Protein AF-A0A7C4C651-F1 (afdb_monomer)

Foldseek 3Di:
DDPPDDPPDVVVVVVCPDPVVVVVVVVVVVVVVVVVVCVVVPVVVVVVVVVVVCVVCVPPDDDDPDDPPDDDPPCPPPD

Mean predicted aligned error: 6.2 Å

Solvent-accessible surface area (backbone atoms only — not comparable to full-atom values): 5014 Å² total; per-residue (Å²): 126,66,89,90,63,63,79,100,36,69,67,50,55,56,52,50,76,36,74,66,27,53,53,49,51,54,51,52,51,50,52,54,52,52,52,50,51,48,39,73,74,34,60,72,57,40,53,51,53,53,48,53,52,51,62,73,45,68,80,64,71,94,70,75,94,60,62,94,84,68,68,81,73,85,61,78,78,66,129

Structure (mmCIF, N/CA/C/O backbone):
data_AF-A0A7C4C651-F1
#
_entry.id   AF-A0A7C4C651-F1
#
loop_
_atom_site.group_PDB
_atom_site.id
_atom_site.type_symbol
_atom_site.label_atom_id
_atom_site.label_alt_id
_atom_site.label_comp_id
_atom_site.label_asym_id
_atom_site.label_entity_id
_atom_site.label_seq_id
_atom_site.pdbx_PDB_ins_code
_atom_site.Cartn_x
_atom_site.Cartn_y
_atom_site.Cartn_z
_atom_site.occupancy
_atom_site.B_iso_or_equiv
_atom_site.auth_seq_id
_atom_site.auth_comp_id
_atom_site.auth_asym_id
_atom_site.auth_atom_id
_atom_site.pdbx_PDB_model_num
ATOM 1 N N . TRP A 1 1 ? 7.486 5.556 -8.431 1.00 74.12 1 TRP A N 1
ATOM 2 C CA . TRP A 1 1 ? 7.851 6.095 -9.757 1.00 74.12 1 TRP A CA 1
ATOM 3 C C . TRP A 1 1 ? 8.200 7.566 -9.607 1.00 74.12 1 TRP A C 1
ATOM 5 O O . TRP A 1 1 ? 7.718 8.198 -8.670 1.00 74.12 1 TRP A O 1
ATOM 15 N N . VAL A 1 2 ? 9.047 8.106 -10.481 1.00 81.75 2 VAL A N 1
ATOM 16 C CA . VAL A 1 2 ? 9.418 9.530 -10.458 1.00 81.75 2 VAL A CA 1
ATOM 17 C C . VAL A 1 2 ? 8.239 10.382 -10.942 1.00 81.75 2 VAL A C 1
ATOM 19 O O . VAL A 1 2 ? 7.575 10.022 -11.919 1.00 81.75 2 VAL A O 1
ATOM 22 N N . LEU A 1 3 ? 7.964 11.496 -10.252 1.00 86.62 3 LEU A N 1
ATOM 23 C CA . LEU A 1 3 ? 6.898 12.434 -10.617 1.00 86.62 3 LEU A CA 1
ATOM 24 C C . LEU A 1 3 ? 7.080 12.908 -12.069 1.00 86.62 3 LEU A C 1
ATOM 26 O O . LEU A 1 3 ? 8.180 13.282 -12.462 1.00 86.62 3 LEU A O 1
ATOM 30 N N . GLY A 1 4 ? 6.006 12.868 -12.860 1.00 89.75 4 GLY A N 1
ATOM 31 C CA . GLY A 1 4 ? 6.031 13.229 -14.283 1.00 89.75 4 GLY A CA 1
ATOM 32 C C . GLY A 1 4 ? 6.312 12.070 -15.248 1.00 89.75 4 GLY A C 1
ATOM 33 O O . GLY A 1 4 ? 6.218 12.265 -16.456 1.00 89.75 4 GLY A O 1
ATOM 34 N N . THR A 1 5 ? 6.602 10.858 -14.759 1.00 91.69 5 THR A N 1
ATOM 35 C CA . THR A 1 5 ? 6.751 9.685 -15.642 1.00 91.69 5 THR A CA 1
ATOM 36 C C . THR A 1 5 ? 5.376 9.194 -16.129 1.00 91.69 5 THR A C 1
ATOM 38 O O . THR A 1 5 ? 4.483 9.018 -15.293 1.00 91.69 5 THR A O 1
ATOM 41 N N . PRO A 1 6 ? 5.176 8.930 -17.439 1.00 91.50 6 PRO A N 1
ATOM 42 C CA . PRO A 1 6 ? 3.918 8.384 -17.945 1.00 91.50 6 PRO A CA 1
ATOM 43 C C . PRO A 1 6 ? 3.570 7.026 -17.319 1.00 91.50 6 PRO A C 1
ATOM 45 O O . PRO A 1 6 ? 4.442 6.174 -17.120 1.00 91.50 6 PRO A O 1
ATOM 48 N N . GLY A 1 7 ? 2.283 6.806 -17.036 1.00 88.94 7 GLY A N 1
ATOM 49 C CA . GLY A 1 7 ? 1.779 5.507 -16.583 1.00 88.94 7 GLY A CA 1
ATOM 50 C C . GLY A 1 7 ? 1.957 4.422 -17.650 1.00 88.94 7 GLY A C 1
ATOM 51 O O . GLY A 1 7 ? 1.992 4.729 -18.837 1.00 88.94 7 GLY A O 1
ATOM 52 N N . HIS A 1 8 ? 2.069 3.158 -17.227 1.00 89.81 8 HIS A N 1
ATOM 53 C CA . HIS A 1 8 ? 2.250 2.002 -18.123 1.00 89.81 8 HIS A CA 1
ATOM 54 C C . HIS A 1 8 ? 3.386 2.175 -19.155 1.00 89.81 8 HIS A C 1
ATOM 56 O O . HIS A 1 8 ? 3.247 1.807 -20.317 1.00 89.81 8 HIS A O 1
ATOM 62 N N . SER A 1 9 ? 4.516 2.750 -18.734 1.00 92.38 9 SER A N 1
ATOM 63 C CA . SER A 1 9 ? 5.655 3.051 -19.605 1.00 92.38 9 SER A CA 1
ATOM 64 C C . SER A 1 9 ? 6.907 2.251 -19.239 1.00 92.38 9 SER A C 1
ATOM 66 O O . SER A 1 9 ? 7.111 1.871 -18.081 1.00 92.38 9 SER A O 1
ATOM 68 N N . TRP A 1 10 ? 7.791 2.042 -20.218 1.00 91.25 10 TRP A N 1
ATOM 69 C CA . TRP A 1 10 ? 9.090 1.401 -19.987 1.00 91.25 10 TRP A CA 1
ATOM 70 C C . TRP A 1 10 ? 9.978 2.195 -19.032 1.00 91.25 10 TRP A C 1
ATOM 72 O O . TRP A 1 10 ? 10.750 1.608 -18.279 1.00 91.25 10 TRP A O 1
ATOM 82 N N . GLN A 1 11 ? 9.826 3.517 -18.997 1.00 90.69 11 GLN A N 1
ATOM 83 C CA . GLN A 1 11 ? 10.512 4.389 -18.053 1.00 90.69 11 GLN A CA 1
ATOM 84 C C . GLN A 1 11 ? 10.171 4.006 -16.605 1.00 90.69 11 GLN A C 1
ATOM 86 O O . GLN A 1 11 ? 11.078 3.912 -15.780 1.00 90.69 11 GLN A O 1
ATOM 91 N N . ASN A 1 12 ? 8.902 3.702 -16.299 1.00 88.38 12 ASN A N 1
ATOM 92 C CA . ASN A 1 12 ? 8.512 3.219 -14.969 1.00 88.38 12 ASN A CA 1
ATOM 93 C C . ASN A 1 12 ? 9.166 1.873 -14.629 1.00 88.38 12 ASN A C 1
ATOM 95 O O . ASN A 1 12 ? 9.624 1.685 -13.503 1.00 88.38 12 ASN A O 1
ATOM 99 N N . VAL A 1 13 ? 9.225 0.944 -15.588 1.00 88.56 13 VAL A N 1
ATOM 100 C CA . VAL A 1 13 ? 9.847 -0.374 -15.382 1.00 88.56 13 VAL A CA 1
ATOM 101 C C . VAL A 1 13 ? 11.348 -0.228 -15.125 1.00 88.56 13 VAL A C 1
ATOM 103 O O . VAL A 1 13 ? 11.859 -0.749 -14.135 1.00 88.56 13 VAL A O 1
ATOM 106 N N . ALA A 1 14 ? 12.045 0.543 -15.962 1.00 89.81 14 ALA A N 1
ATOM 107 C CA . ALA A 1 14 ? 13.481 0.774 -15.841 1.00 89.81 14 ALA A CA 1
ATOM 108 C C . ALA A 1 14 ? 13.852 1.451 -14.509 1.00 89.81 14 ALA A C 1
ATOM 110 O O . ALA A 1 14 ? 14.832 1.070 -13.872 1.00 89.81 14 ALA A O 1
ATOM 111 N N . GLN A 1 15 ? 13.042 2.407 -14.039 1.00 88.44 15 GLN A N 1
ATOM 112 C CA . GLN A 1 15 ? 13.244 3.067 -12.742 1.00 88.44 15 GLN A CA 1
ATOM 113 C C . GLN A 1 15 ? 13.141 2.101 -11.552 1.00 88.44 15 GLN A C 1
ATOM 115 O O . GLN A 1 15 ? 13.828 2.287 -10.546 1.00 88.44 15 GLN A O 1
ATOM 120 N N . SER A 1 16 ? 12.299 1.070 -11.641 1.00 85.62 16 SER A N 1
ATOM 121 C CA . SER A 1 16 ? 12.178 0.063 -10.581 1.00 85.62 16 SER A CA 1
ATOM 122 C C . SER A 1 16 ? 13.402 -0.853 -10.495 1.00 85.62 16 SER A C 1
ATOM 124 O O . SER A 1 16 ? 13.713 -1.336 -9.411 1.00 85.62 16 SER A O 1
ATOM 126 N N . ALA A 1 17 ? 14.114 -1.060 -11.608 1.00 86.56 17 ALA A N 1
ATOM 127 C CA . ALA A 1 17 ? 15.268 -1.958 -11.696 1.00 86.56 17 ALA A CA 1
ATOM 128 C C . ALA A 1 17 ? 16.600 -1.325 -11.245 1.00 86.56 17 ALA A C 1
ATOM 130 O O . ALA A 1 17 ? 17.621 -2.010 -11.175 1.00 86.56 17 ALA A O 1
ATOM 131 N N . VAL A 1 18 ? 16.621 -0.025 -10.933 1.00 89.31 18 VAL A N 1
ATOM 132 C CA . VAL A 1 18 ? 17.829 0.667 -10.455 1.00 89.31 18 VAL A CA 1
ATOM 133 C C . VAL A 1 18 ? 17.873 0.759 -8.930 1.00 89.31 18 VAL A C 1
ATOM 135 O O . VAL A 1 18 ? 16.890 0.521 -8.230 1.00 89.31 18 VAL A O 1
ATOM 138 N N . GLY A 1 19 ? 19.029 1.151 -8.383 1.00 92.25 19 GLY A N 1
ATOM 139 C CA . GLY A 1 19 ? 19.266 1.183 -6.935 1.00 92.25 19 GLY A CA 1
ATOM 140 C C . GLY A 1 19 ? 18.247 1.995 -6.123 1.00 92.25 19 GLY A C 1
ATOM 141 O O . GLY A 1 19 ? 17.984 1.648 -4.972 1.00 92.25 19 GLY A O 1
ATOM 142 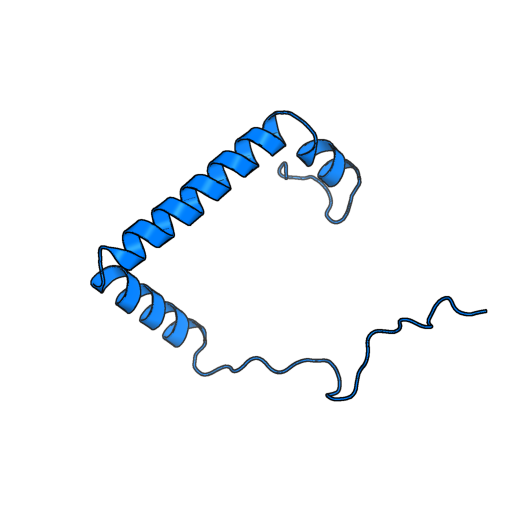N N . LEU A 1 20 ? 17.641 3.037 -6.706 1.00 89.19 20 LEU A N 1
ATOM 143 C CA . LEU A 1 20 ? 16.554 3.775 -6.057 1.00 89.19 20 LEU A CA 1
ATOM 144 C C . LEU A 1 20 ? 15.323 2.883 -5.834 1.00 89.19 20 LEU A C 1
ATOM 146 O O . LEU A 1 20 ? 14.803 2.852 -4.722 1.00 89.19 20 LEU A O 1
ATOM 150 N N . GLY A 1 21 ? 14.910 2.117 -6.849 1.00 88.75 21 GLY A N 1
ATOM 151 C CA . GLY A 1 21 ? 13.777 1.195 -6.769 1.00 88.75 21 GLY A CA 1
ATOM 152 C C . GLY A 1 21 ? 13.947 0.160 -5.657 1.00 88.75 21 GLY A C 1
ATOM 153 O O . GLY A 1 21 ? 13.062 0.010 -4.816 1.00 88.75 21 GLY A O 1
ATOM 154 N N . HIS A 1 22 ? 15.123 -0.469 -5.565 1.00 91.31 22 HIS A N 1
ATOM 155 C CA . HIS A 1 22 ? 15.421 -1.439 -4.504 1.00 91.31 22 HIS A CA 1
ATOM 156 C C . HIS A 1 22 ? 15.391 -0.820 -3.098 1.00 91.31 22 HIS A C 1
ATOM 158 O O . HIS A 1 22 ? 14.818 -1.398 -2.173 1.00 91.31 22 HIS A O 1
ATOM 164 N N . LYS A 1 23 ? 15.966 0.376 -2.917 1.00 93.88 23 LYS A N 1
ATOM 165 C CA . LYS A 1 23 ? 15.925 1.077 -1.622 1.00 93.88 23 LYS A CA 1
ATOM 166 C C . LYS A 1 23 ? 14.492 1.439 -1.230 1.00 93.88 23 LYS A C 1
ATOM 168 O O . LYS A 1 23 ? 14.107 1.225 -0.082 1.00 93.88 23 LYS A O 1
ATOM 173 N N . SER A 1 24 ? 13.695 1.935 -2.178 1.00 91.75 24 SER A N 1
ATOM 174 C CA . SER A 1 24 ? 12.278 2.232 -1.960 1.00 91.75 24 SER A CA 1
ATOM 175 C C . SER A 1 24 ? 11.472 0.981 -1.608 1.00 91.75 24 SER A C 1
ATOM 177 O O . SER A 1 24 ? 10.645 1.049 -0.702 1.00 91.75 24 SER A O 1
ATOM 179 N N . LEU A 1 25 ? 11.740 -0.161 -2.254 1.00 93.25 25 LEU A N 1
ATOM 180 C CA . LEU A 1 25 ? 11.102 -1.444 -1.940 1.00 93.25 25 LEU A CA 1
ATOM 181 C C . LEU A 1 25 ? 11.343 -1.848 -0.480 1.00 93.25 25 LEU A C 1
ATOM 183 O O . LEU A 1 25 ? 10.390 -2.121 0.249 1.00 93.25 25 LEU A O 1
ATOM 187 N N . ILE A 1 26 ? 12.602 -1.844 -0.032 1.00 96.94 26 ILE A N 1
ATOM 188 C CA . ILE A 1 26 ? 12.949 -2.213 1.348 1.00 96.94 26 ILE A CA 1
ATOM 189 C C . ILE A 1 26 ? 12.340 -1.235 2.354 1.00 96.94 26 ILE A C 1
ATOM 191 O O . ILE A 1 26 ? 11.835 -1.657 3.394 1.00 96.94 26 ILE A O 1
ATOM 195 N N . PHE A 1 27 ? 12.361 0.064 2.055 1.00 96.81 27 PHE A N 1
ATOM 196 C CA . PHE A 1 27 ? 11.723 1.067 2.902 1.00 96.81 27 PHE A CA 1
ATOM 197 C C . PHE A 1 27 ? 10.215 0.817 3.034 1.00 96.81 27 PHE A C 1
ATOM 199 O O . PHE A 1 27 ? 9.711 0.732 4.151 1.00 96.81 27 PHE A O 1
ATOM 206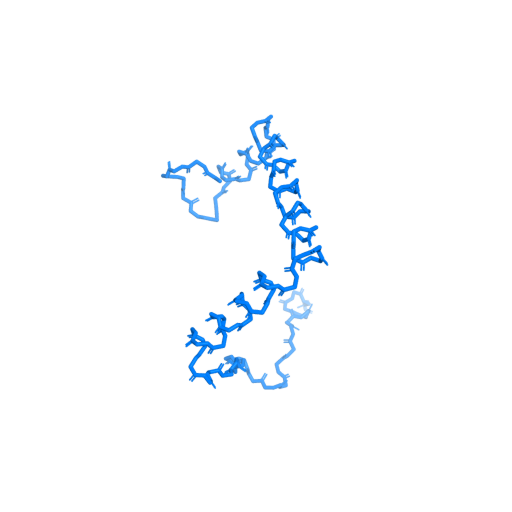 N N . ALA A 1 28 ? 9.506 0.623 1.917 1.00 96.88 28 ALA A N 1
ATOM 207 C CA . ALA A 1 28 ? 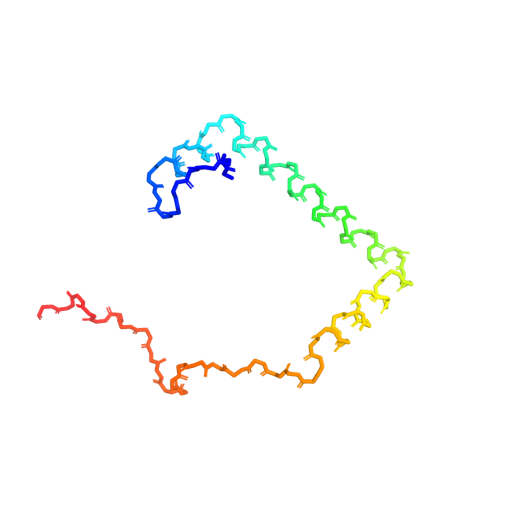8.074 0.338 1.923 1.00 96.88 28 ALA A CA 1
ATOM 208 C C . ALA A 1 28 ? 7.748 -0.942 2.710 1.00 96.88 28 ALA A C 1
ATOM 210 O O . ALA A 1 28 ? 6.824 -0.942 3.523 1.00 96.88 28 ALA A O 1
ATOM 211 N N . ALA A 1 29 ? 8.539 -2.005 2.528 1.00 98.31 29 ALA A N 1
ATOM 212 C CA . ALA A 1 29 ? 8.379 -3.255 3.265 1.00 98.31 29 ALA A CA 1
ATOM 213 C C . ALA A 1 29 ? 8.517 -3.056 4.784 1.00 98.31 29 ALA A C 1
ATOM 215 O O . ALA A 1 29 ? 7.664 -3.514 5.544 1.00 98.31 29 ALA A O 1
ATOM 216 N N . LYS A 1 30 ? 9.543 -2.316 5.230 1.00 98.62 30 LYS A N 1
ATOM 217 C CA . LYS A 1 30 ? 9.738 -1.987 6.651 1.00 98.62 30 LYS A CA 1
ATOM 218 C C . LYS A 1 30 ? 8.582 -1.164 7.208 1.00 98.62 30 LYS A C 1
ATOM 220 O O . LYS A 1 30 ? 8.103 -1.471 8.294 1.00 98.62 30 LYS A O 1
ATOM 225 N N . THR A 1 31 ? 8.108 -0.168 6.463 1.00 98.56 31 THR A N 1
ATOM 226 C CA . THR A 1 31 ? 6.967 0.661 6.870 1.00 98.56 31 THR A CA 1
ATOM 227 C C . THR A 1 31 ? 5.702 -0.176 7.042 1.00 98.56 31 THR A C 1
ATOM 229 O O . THR A 1 31 ? 5.028 -0.046 8.061 1.00 98.56 31 THR A O 1
ATOM 232 N N . MET A 1 32 ? 5.395 -1.080 6.104 1.00 98.56 32 MET A N 1
ATOM 233 C CA . MET A 1 32 ? 4.234 -1.973 6.222 1.00 98.56 32 MET A CA 1
ATOM 234 C C . MET A 1 32 ? 4.362 -2.917 7.424 1.00 98.56 32 MET A C 1
ATOM 236 O O . MET A 1 32 ? 3.420 -3.044 8.201 1.00 98.56 32 MET A O 1
ATOM 240 N N . ALA A 1 33 ? 5.532 -3.531 7.619 1.00 98.62 33 ALA A N 1
ATOM 241 C CA . ALA A 1 33 ? 5.773 -4.434 8.742 1.00 98.62 33 ALA A CA 1
ATOM 242 C C . ALA A 1 33 ? 5.670 -3.718 10.099 1.00 98.62 33 ALA A C 1
ATOM 244 O O . ALA A 1 33 ? 4.971 -4.192 10.990 1.00 98.62 33 ALA A O 1
ATOM 245 N N . ALA A 1 34 ? 6.305 -2.552 10.244 1.00 98.44 34 ALA A N 1
ATOM 246 C CA . ALA A 1 34 ? 6.214 -1.739 11.456 1.00 98.44 34 ALA A CA 1
ATOM 247 C C . ALA A 1 34 ? 4.771 -1.289 11.736 1.00 98.44 34 ALA A C 1
ATOM 249 O O . ALA A 1 34 ? 4.317 -1.375 12.872 1.00 98.44 34 ALA A O 1
ATOM 250 N N . THR A 1 35 ? 4.023 -0.905 10.693 1.00 98.00 35 THR A N 1
ATOM 251 C CA . THR A 1 35 ? 2.594 -0.569 10.815 1.00 98.00 35 THR A CA 1
ATOM 252 C C . THR A 1 35 ? 1.791 -1.746 11.374 1.00 98.00 35 THR A C 1
ATOM 254 O O . THR A 1 35 ? 0.967 -1.562 12.264 1.00 98.00 35 THR A O 1
ATOM 257 N N . ILE A 1 36 ? 2.036 -2.968 10.887 1.00 97.56 36 ILE A N 1
ATOM 258 C CA . ILE A 1 36 ? 1.362 -4.175 11.389 1.00 97.56 36 ILE A CA 1
ATOM 259 C C . ILE A 1 36 ? 1.723 -4.432 12.853 1.00 97.56 36 ILE A C 1
ATOM 261 O O . ILE A 1 36 ? 0.832 -4.711 13.651 1.00 97.56 36 ILE A O 1
ATOM 265 N N . ILE A 1 37 ? 3.000 -4.301 13.220 1.00 98.12 37 ILE A N 1
ATOM 266 C CA . ILE A 1 37 ? 3.445 -4.446 14.612 1.00 98.12 37 ILE A CA 1
ATOM 267 C C . ILE A 1 37 ? 2.698 -3.457 15.515 1.00 98.12 37 ILE A C 1
ATOM 269 O O . ILE A 1 37 ? 2.139 -3.869 16.529 1.00 98.12 37 ILE A O 1
ATOM 273 N N . ASP A 1 38 ? 2.609 -2.182 15.127 1.00 98.00 38 ASP A N 1
ATOM 274 C CA . ASP A 1 38 ? 1.850 -1.176 15.878 1.00 98.00 38 ASP A CA 1
ATOM 275 C C . ASP A 1 38 ? 0.370 -1.555 16.024 1.00 98.00 38 ASP A C 1
ATOM 277 O O . ASP A 1 38 ? -0.181 -1.459 17.122 1.00 98.00 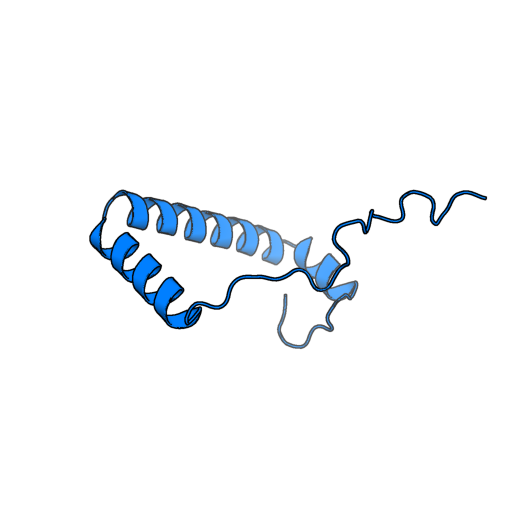38 ASP A O 1
ATOM 281 N N . LEU A 1 39 ? -0.269 -2.033 14.952 1.00 97.56 39 LEU A N 1
ATOM 282 C CA . LEU A 1 39 ? -1.664 -2.483 14.987 1.00 97.56 39 LEU A CA 1
ATOM 283 C C . LEU A 1 39 ? -1.874 -3.691 15.910 1.00 97.56 39 LEU A C 1
ATOM 285 O O . LEU A 1 39 ? -2.913 -3.778 16.560 1.00 97.56 39 LEU A O 1
ATOM 289 N N . MET A 1 40 ? -0.907 -4.610 15.975 1.00 97.06 40 MET A N 1
ATOM 290 C CA . MET A 1 40 ? -0.968 -5.796 16.835 1.00 97.06 40 MET A CA 1
ATOM 291 C C . MET A 1 40 ? -0.674 -5.479 18.304 1.00 97.06 40 MET A C 1
ATOM 293 O O . MET A 1 40 ? -1.228 -6.123 19.190 1.00 97.06 40 MET A O 1
ATOM 297 N N . MET A 1 41 ? 0.198 -4.507 18.574 1.00 97.88 41 MET A N 1
ATOM 298 C CA . MET A 1 41 ? 0.596 -4.142 19.936 1.00 97.88 41 MET A CA 1
ATOM 299 C C . MET A 1 41 ? -0.343 -3.117 20.584 1.00 97.88 41 MET A C 1
ATOM 301 O O . MET A 1 41 ? -0.402 -3.038 21.809 1.00 97.88 41 MET A O 1
ATOM 305 N N . LYS A 1 42 ? -1.069 -2.319 19.790 1.00 97.75 42 LYS A N 1
ATOM 306 C CA . LYS A 1 42 ? -1.925 -1.222 20.268 1.00 97.75 42 LYS A CA 1
ATOM 307 C C . LYS A 1 42 ? -3.341 -1.362 19.707 1.00 97.75 42 LYS A C 1
ATOM 309 O O . LYS A 1 42 ? -3.691 -0.748 18.697 1.00 97.75 42 LYS A O 1
ATOM 314 N N . ASN A 1 43 ? -4.185 -2.124 20.407 1.00 95.62 43 ASN A N 1
ATOM 315 C CA . ASN A 1 43 ? -5.575 -2.394 20.000 1.00 95.62 43 ASN A CA 1
ATOM 316 C C . ASN A 1 43 ? -6.388 -1.122 19.687 1.00 95.62 43 ASN A C 1
ATOM 318 O O . ASN A 1 43 ? -7.209 -1.112 18.775 1.00 95.62 43 ASN A O 1
ATOM 322 N N . GLU A 1 44 ? -6.136 -0.021 20.393 1.00 98.06 44 GLU A N 1
ATOM 323 C CA . GLU A 1 44 ? -6.784 1.273 20.148 1.00 98.06 44 GLU A CA 1
ATOM 324 C C . GLU A 1 44 ? -6.561 1.833 18.732 1.00 98.06 44 GLU A C 1
ATOM 326 O O . GLU A 1 44 ? -7.460 2.462 18.169 1.00 98.06 44 GLU A O 1
ATOM 331 N N . ILE A 1 45 ? -5.384 1.608 18.135 1.00 97.62 45 ILE A N 1
ATOM 332 C CA . ILE A 1 45 ? -5.067 2.066 16.777 1.00 97.62 45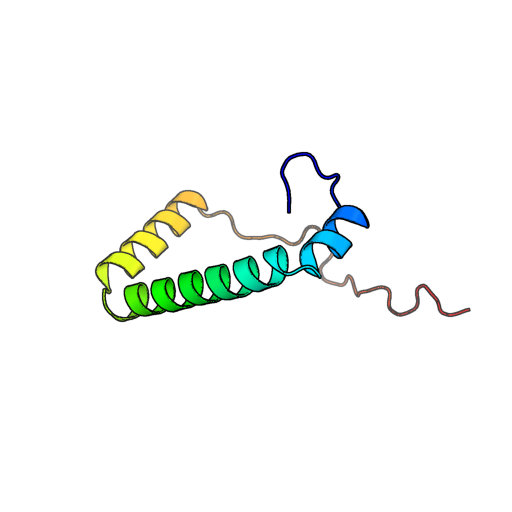 ILE A CA 1
ATOM 333 C C . ILE A 1 45 ? -5.833 1.213 15.769 1.00 97.62 45 ILE A C 1
ATOM 335 O O . ILE A 1 45 ? -6.426 1.750 14.832 1.00 97.62 45 ILE A O 1
ATOM 339 N N . LEU A 1 46 ? -5.876 -0.103 15.993 1.00 97.50 46 LEU A N 1
ATOM 340 C CA . LEU A 1 46 ? -6.617 -1.036 15.151 1.00 97.50 46 LEU A CA 1
ATOM 341 C C . LEU A 1 46 ? -8.111 -0.699 15.111 1.00 97.50 46 LEU A C 1
ATOM 343 O O . LEU A 1 46 ? -8.698 -0.629 14.030 1.00 97.50 46 LEU A O 1
ATOM 347 N N . GLU A 1 47 ? -8.720 -0.429 16.264 1.00 98.19 47 GLU A N 1
ATOM 348 C CA . GLU A 1 47 ? -10.141 -0.080 16.328 1.00 98.19 47 GLU A CA 1
ATOM 349 C C . GLU A 1 47 ? -10.439 1.276 15.671 1.00 98.19 47 GLU A C 1
ATOM 351 O O . GLU A 1 47 ? -11.412 1.399 14.922 1.00 98.19 47 GLU A O 1
ATOM 356 N N . LYS A 1 48 ? -9.562 2.277 15.839 1.00 98.12 48 LYS A N 1
ATOM 357 C CA . LYS A 1 48 ? -9.674 3.557 15.114 1.00 98.12 48 LYS A CA 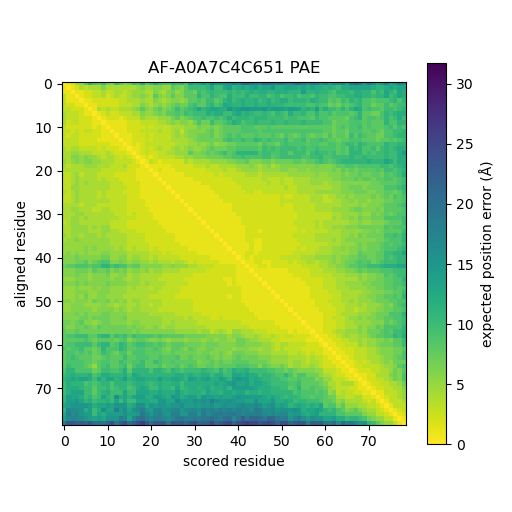1
ATOM 358 C C . LYS A 1 48 ? -9.572 3.370 13.598 1.00 98.12 48 LYS A C 1
ATOM 360 O O . LYS A 1 48 ? -10.380 3.945 12.869 1.00 98.12 48 LYS A O 1
ATOM 365 N N . ALA A 1 49 ? -8.630 2.554 13.125 1.00 97.44 49 ALA A N 1
ATOM 366 C CA . ALA A 1 49 ? -8.446 2.277 11.701 1.00 97.44 49 ALA A CA 1
ATOM 367 C C . ALA A 1 49 ? -9.666 1.565 11.090 1.00 97.44 49 ALA A C 1
ATOM 369 O O . ALA A 1 49 ? -10.159 1.970 10.037 1.00 97.44 49 ALA A O 1
ATOM 370 N N . LYS A 1 50 ? -10.213 0.551 11.775 1.00 96.88 50 LYS A N 1
ATOM 371 C CA . LYS A 1 50 ? -11.451 -0.127 11.352 1.00 96.88 50 LYS A CA 1
ATOM 372 C C . LYS A 1 50 ? -12.640 0.830 11.313 1.00 96.88 50 LYS A C 1
ATOM 374 O O . LYS A 1 50 ? -13.422 0.788 10.361 1.00 96.88 50 LYS A O 1
ATOM 379 N N . LYS A 1 51 ? -12.777 1.696 12.325 1.00 98.25 51 LYS A N 1
ATOM 380 C CA . LYS A 1 51 ? -13.844 2.701 12.383 1.00 98.25 51 LYS A CA 1
ATOM 381 C C . LYS A 1 51 ? -13.756 3.672 11.206 1.00 98.25 51 LYS A C 1
ATOM 383 O O . LYS A 1 51 ? -14.745 3.830 10.500 1.00 98.25 51 LYS A O 1
ATOM 388 N N . GLU A 1 52 ? -12.587 4.267 10.956 1.00 98.06 52 GLU A N 1
ATOM 389 C CA . GLU A 1 52 ? -12.383 5.162 9.807 1.00 98.06 52 GLU A CA 1
ATOM 390 C C . GLU A 1 52 ? -12.725 4.464 8.490 1.00 98.06 52 GLU A C 1
ATOM 392 O O . GLU A 1 52 ? -13.465 5.015 7.678 1.00 98.06 52 GLU A O 1
ATOM 397 N N . HIS A 1 53 ? -12.263 3.225 8.300 1.00 97.06 53 HIS A N 1
ATOM 398 C CA . HIS A 1 53 ? -12.536 2.476 7.079 1.00 97.06 53 HIS A CA 1
ATOM 399 C C . HIS A 1 53 ? -14.039 2.235 6.867 1.00 97.06 53 HIS A C 1
ATOM 401 O O . HIS A 1 53 ? -14.556 2.456 5.768 1.00 97.06 53 HIS A O 1
ATOM 407 N N . LYS A 1 54 ? -14.758 1.836 7.924 1.00 97.50 54 LYS A N 1
ATOM 408 C CA . LYS A 1 54 ? -16.218 1.661 7.901 1.00 97.50 54 LYS A CA 1
ATOM 409 C C . LYS A 1 54 ? -16.932 2.973 7.565 1.00 97.50 54 LYS A C 1
ATOM 411 O O . LYS A 1 54 ? -17.810 2.985 6.698 1.00 97.50 54 LYS A O 1
ATOM 416 N N . ASP A 1 55 ? -16.520 4.068 8.201 1.00 98.00 55 ASP A N 1
ATOM 417 C CA . ASP A 1 55 ? -17.075 5.405 7.979 1.00 98.00 55 ASP A CA 1
ATOM 418 C C . ASP A 1 55 ? -16.820 5.872 6.530 1.00 98.00 55 ASP A C 1
ATOM 420 O O . ASP A 1 55 ? -17.725 6.394 5.876 1.00 98.00 55 ASP A O 1
ATOM 424 N N . ARG A 1 56 ? -15.629 5.604 5.971 1.00 97.62 56 ARG A N 1
ATOM 425 C CA . ARG A 1 56 ? -15.267 5.920 4.578 1.00 97.62 56 ARG A CA 1
ATOM 426 C C . ARG A 1 56 ? -16.068 5.112 3.562 1.00 97.62 56 ARG A C 1
ATOM 428 O O . ARG A 1 56 ? -16.474 5.646 2.522 1.00 97.62 56 ARG A O 1
ATOM 435 N N . LEU A 1 57 ? -16.311 3.831 3.834 1.00 97.00 57 LEU A N 1
ATOM 436 C CA . LEU A 1 57 ? -17.127 2.993 2.959 1.00 97.00 57 LEU A CA 1
ATOM 437 C C . LEU A 1 57 ? -18.579 3.468 2.915 1.00 97.00 57 LEU A C 1
ATOM 439 O O . LEU A 1 57 ? -19.195 3.360 1.855 1.00 97.00 57 LEU A O 1
ATOM 443 N N . LYS A 1 58 ? -19.117 4.036 4.004 1.00 96.81 58 LYS A N 1
ATOM 444 C CA . LYS A 1 58 ? -20.530 4.453 4.106 1.00 96.81 58 LYS A CA 1
ATOM 445 C C . LYS A 1 58 ? -21.496 3.325 3.712 1.00 96.81 58 LYS A C 1
ATOM 447 O O . LYS A 1 58 ? -22.467 3.546 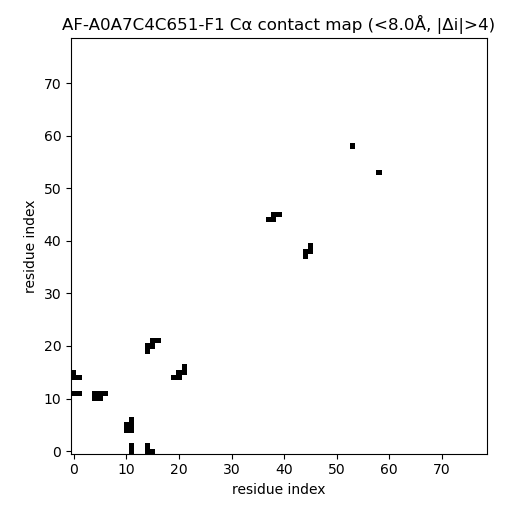2.997 1.00 96.81 58 LYS A O 1
ATOM 452 N N . GLY A 1 59 ? -21.173 2.090 4.102 1.00 95.75 59 GLY A N 1
ATOM 453 C CA . GLY A 1 59 ? -21.954 0.899 3.749 1.00 95.75 59 GLY A CA 1
ATOM 454 C C . GLY A 1 59 ? -21.843 0.446 2.287 1.00 95.75 59 GLY A C 1
ATOM 455 O O . GLY A 1 59 ? -22.516 -0.507 1.906 1.00 95.75 59 GLY A O 1
ATOM 456 N N . ARG A 1 60 ? -20.999 1.078 1.456 1.00 95.94 60 ARG A N 1
ATOM 457 C CA . ARG A 1 60 ? -20.739 0.606 0.090 1.00 95.94 60 ARG A CA 1
ATOM 458 C C . ARG A 1 60 ? -20.041 -0.746 0.134 1.00 95.94 60 ARG A C 1
ATOM 460 O O . ARG A 1 60 ? -18.962 -0.878 0.706 1.00 95.94 60 ARG A O 1
ATOM 467 N N . ILE A 1 61 ? -20.657 -1.722 -0.516 1.00 94.25 61 ILE A N 1
ATOM 468 C CA . ILE A 1 61 ? -20.105 -3.057 -0.721 1.00 94.25 61 ILE A CA 1
ATOM 469 C C . ILE A 1 61 ? -19.566 -3.107 -2.147 1.00 94.25 61 ILE A C 1
ATOM 471 O O . ILE A 1 61 ? -20.225 -2.633 -3.077 1.00 94.25 61 ILE A O 1
ATOM 475 N N . TYR A 1 62 ? -18.366 -3.659 -2.316 1.00 92.50 62 TYR A N 1
ATOM 476 C CA . TYR A 1 62 ? -17.808 -3.893 -3.641 1.00 92.50 62 TYR A CA 1
ATOM 477 C C . TYR A 1 62 ? -18.753 -4.790 -4.450 1.00 92.50 62 TYR A C 1
ATOM 479 O O . TYR A 1 62 ? -19.116 -5.882 -4.015 1.00 92.50 62 TYR A O 1
ATOM 487 N N . LYS A 1 63 ? -19.141 -4.318 -5.633 1.00 92.00 63 LYS A N 1
ATOM 488 C CA . LYS A 1 63 ? -19.826 -5.112 -6.649 1.00 92.00 63 LYS A CA 1
ATOM 489 C C . LYS A 1 63 ? -18.908 -5.172 -7.854 1.00 92.00 63 LYS A C 1
ATOM 491 O O . LYS A 1 63 ? -18.500 -4.123 -8.354 1.00 92.00 63 LYS A O 1
ATOM 496 N N . SER A 1 64 ? -18.570 -6.385 -8.281 1.00 91.56 64 SER A N 1
ATOM 497 C CA . SER A 1 64 ? -17.795 -6.570 -9.503 1.00 91.56 64 SER A CA 1
ATOM 498 C C . SER A 1 64 ? -18.539 -5.915 -10.672 1.00 91.56 64 SER A C 1
ATOM 500 O O . SER A 1 64 ? -19.745 -6.133 -10.804 1.00 91.56 64 SER A O 1
ATOM 502 N N . PRO A 1 65 ? -17.861 -5.116 -11.513 1.00 92.00 65 PRO A N 1
ATOM 503 C CA . PRO A 1 65 ? -18.446 -4.646 -12.763 1.00 92.00 65 PRO A CA 1
ATOM 504 C C . PRO A 1 65 ? -18.539 -5.769 -13.808 1.00 92.00 65 PRO A C 1
ATOM 506 O O . PRO A 1 65 ? -19.200 -5.600 -14.827 1.00 92.00 65 PRO A O 1
ATOM 509 N N . LEU A 1 66 ? -17.863 -6.898 -13.574 1.00 92.81 66 LEU A N 1
ATOM 510 C CA . LEU A 1 66 ? -17.893 -8.058 -14.454 1.00 92.81 66 LEU A CA 1
ATOM 511 C C . LEU A 1 66 ? -19.114 -8.936 -14.141 1.00 92.81 66 LEU A C 1
ATOM 513 O O . LEU A 1 66 ? -19.471 -9.075 -12.965 1.00 92.81 66 LEU A O 1
ATOM 517 N N . PRO A 1 67 ? -19.719 -9.575 -15.158 1.00 93.62 67 PRO A N 1
ATOM 518 C CA . PRO A 1 67 ? -20.726 -10.608 -14.947 1.00 93.62 67 PRO A CA 1
ATOM 519 C C . PRO A 1 67 ? -20.216 -11.721 -14.010 1.00 93.62 67 PRO A C 1
ATOM 521 O O . PRO A 1 67 ? -19.031 -12.056 -14.079 1.00 93.62 67 PRO A O 1
ATOM 524 N N . PRO A 1 68 ? -21.082 -12.331 -13.175 1.00 90.75 68 PRO A N 1
ATOM 525 C CA . PRO A 1 68 ? -20.683 -13.392 -12.241 1.00 90.75 68 PRO A CA 1
ATOM 526 C C . PRO A 1 68 ? -19.980 -14.580 -12.907 1.00 90.75 68 PRO A C 1
ATOM 528 O O . PRO A 1 68 ? -19.058 -15.150 -12.333 1.00 90.75 68 PRO A O 1
ATOM 531 N N . ASP A 1 69 ? -20.386 -14.905 -14.134 1.00 92.31 69 ASP A N 1
ATOM 532 C CA . ASP A 1 69 ? -19.881 -16.057 -14.884 1.00 92.31 69 ASP A CA 1
ATOM 533 C C . ASP A 1 69 ? -18.703 -15.705 -15.806 1.00 92.31 69 ASP A C 1
ATOM 535 O O . ASP A 1 69 ? -18.249 -16.541 -16.590 1.00 92.31 69 ASP A O 1
ATOM 539 N N . HIS A 1 70 ? -18.205 -14.462 -15.750 1.00 90.38 70 HIS A N 1
ATOM 540 C CA . HIS A 1 70 ? -17.107 -14.022 -16.600 1.00 90.38 70 HIS A CA 1
ATOM 541 C C . HIS A 1 70 ? -15.808 -14.723 -16.195 1.00 90.38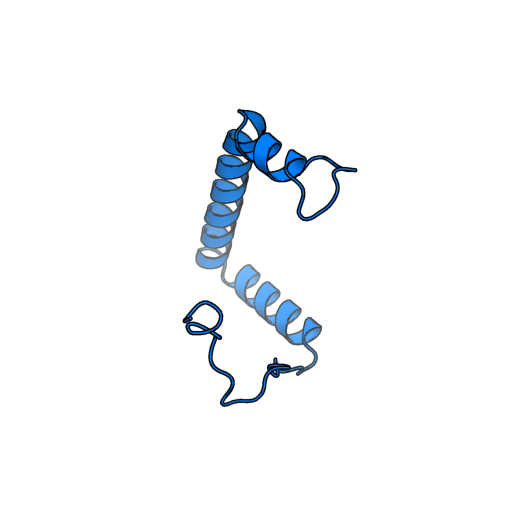 70 HIS A C 1
ATOM 543 O O . HIS A 1 70 ? -15.277 -14.515 -15.102 1.00 90.38 70 HIS A O 1
ATOM 549 N N . LYS A 1 71 ? -15.282 -15.550 -17.098 1.00 89.19 71 LYS A N 1
ATOM 550 C CA . LYS A 1 71 ? -13.987 -16.213 -16.938 1.00 89.19 71 LYS A CA 1
ATOM 551 C C . LYS A 1 71 ? -12.900 -15.396 -17.638 1.00 89.19 71 LYS A C 1
ATOM 553 O O . LYS A 1 71 ? -13.189 -14.759 -18.650 1.00 89.19 71 LYS A O 1
ATOM 558 N N . PRO A 1 72 ? -11.655 -15.416 -17.133 1.00 88.88 72 PRO A N 1
ATOM 559 C CA . PRO A 1 72 ? -10.527 -14.877 -17.878 1.00 88.88 72 PRO A CA 1
ATOM 560 C C . PRO A 1 72 ? -10.459 -15.520 -19.273 1.00 88.88 72 PRO A C 1
ATOM 562 O O . PRO A 1 72 ? -10.672 -16.732 -19.372 1.00 88.88 72 PRO A O 1
ATOM 565 N N . PRO A 1 73 ? -10.151 -14.754 -20.330 1.00 89.19 73 PRO A N 1
ATOM 566 C CA . PRO A 1 73 ? -10.105 -15.265 -21.696 1.00 89.19 73 PRO A CA 1
ATOM 567 C C . PRO A 1 73 ? -8.776 -15.998 -21.935 1.00 89.19 73 PRO A C 1
ATOM 569 O O . PRO A 1 73 ? -7.864 -15.487 -22.584 1.00 89.19 73 PRO A O 1
ATOM 572 N N . LEU A 1 74 ? -8.629 -17.171 -21.314 1.00 90.12 74 LEU A N 1
ATOM 573 C CA . LEU A 1 74 ? -7.410 -17.987 -21.386 1.00 90.12 74 LEU A CA 1
ATOM 574 C C . LEU A 1 74 ? -7.172 -18.563 -22.792 1.00 90.12 74 LEU A C 1
ATOM 576 O O . LEU A 1 74 ? -6.040 -18.883 -23.135 1.00 90.12 74 LEU A O 1
ATOM 580 N N . ASP A 1 75 ? -8.230 -18.628 -23.594 1.00 90.44 75 ASP A N 1
ATOM 581 C CA . ASP A 1 75 ? -8.312 -19.115 -24.969 1.00 90.44 75 ASP A CA 1
ATOM 582 C C . ASP A 1 75 ? -8.222 -17.998 -26.023 1.00 90.44 75 ASP A C 1
ATOM 584 O 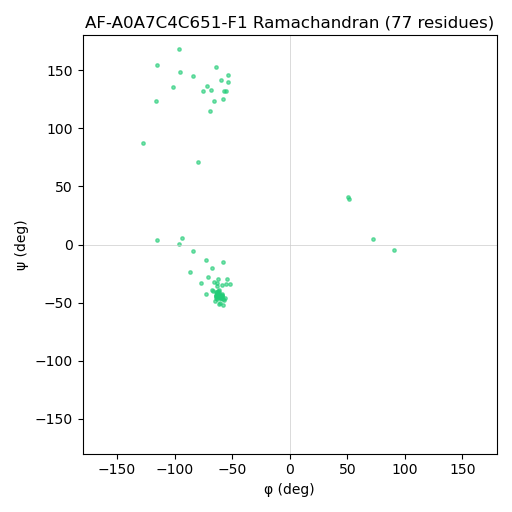O . ASP A 1 75 ? -8.222 -18.280 -27.216 1.00 90.44 75 ASP A O 1
ATOM 588 N N . ALA A 1 76 ? -8.074 -16.725 -25.630 1.00 86.62 76 ALA A N 1
ATOM 589 C CA . ALA A 1 76 ? -8.014 -15.596 -26.575 1.00 86.62 76 ALA A CA 1
ATOM 590 C C . ALA A 1 76 ? -6.885 -15.683 -27.621 1.00 86.62 76 ALA A C 1
ATOM 592 O O . ALA A 1 76 ? -6.891 -14.928 -28.593 1.00 86.62 76 ALA A O 1
ATOM 593 N N . TRP A 1 77 ? -5.904 -16.561 -27.401 1.00 86.56 77 TRP A N 1
ATOM 594 C CA . TRP A 1 77 ? -4.756 -16.783 -28.279 1.00 86.56 77 TRP A CA 1
ATOM 595 C C . TRP A 1 77 ? -4.731 -18.187 -28.895 1.00 86.56 77 TRP A C 1
ATOM 597 O O . TRP A 1 77 ? -3.760 -18.524 -29.578 1.00 86.56 77 TRP A O 1
ATOM 607 N N . GLU A 1 78 ? -5.752 -19.011 -28.646 1.00 83.75 78 GLU A N 1
ATOM 608 C CA . GLU A 1 78 ? -5.914 -20.281 -29.352 1.00 83.75 78 GLU A CA 1
ATOM 609 C C . GLU A 1 78 ? -6.250 -19.985 -30.821 1.00 83.75 78 GLU A C 1
ATOM 611 O O . GLU A 1 78 ? -7.027 -19.079 -31.131 1.00 83.75 78 GLU A O 1
ATOM 616 N N . LYS A 1 79 ? -5.559 -20.678 -31.730 1.00 69.75 79 LYS A N 1
ATOM 617 C CA . LYS A 1 79 ? -5.717 -20.512 -33.179 1.00 69.75 79 LYS A CA 1
ATOM 618 C C . LYS A 1 79 ? -6.903 -21.299 -33.706 1.00 69.75 79 LYS A C 1
ATOM 620 O O . LYS A 1 79 ? -7.052 -22.462 -33.272 1.00 69.75 79 LYS A O 1
#

Secondary structure (DSSP, 8-state):
--TTPPTT-HHHHHHHTSHHHHHHHHHHHHHHHHHHHHHHH-HHHHHHHHHHHHHHHTTPPP--SS-TT----TTTT--

Radius of gyration: 19.91 Å; Cα contacts (8 Å, |Δi|>4): 20; chains: 1; bounding box: 41×34×53 Å

Sequence (79 aa):
WVLGTPGHSWQNVAQSAVGLGHKSLIFAAKTMAATIIDLMMKNEILEKAKKEHKDRLKGRIYKSPLPPDHKPPLDAWEK

pLDDT: mean 92.88, std 5.44, range [69.75, 98.62]